Protein AF-A0AAW1CSX8-F1 (afdb_monomer)

Secondary structure (DSSP, 8-state):
--TT--HHHHHHHHHH-PPPPHHHHHHHHHHHHHHHHHHHHHHHHHHHHHHHTT---HHHHTT-S-HHHHHS-HHHHHHHHTT-SEEEEEEEETTEEEEEEEEE-------------

Nearest PDB structures (foldseek):
  6tmk-assembly1_e2  TM=2.824E-01  e=3.614E+00  Toxoplasma gondii GT1
  6r10-assembly1_G  TM=1.985E-01  e=7.002E+00  Thermus thermophilus HB8

Organism: NCBI:txid488301

Foldseek 3Di:
DDPDPPVVVVVVCVVPDDDDDPVVVVVVVVVVVVVVVVVVVVVVVVQVVCVVVVNVPVCVVVVVADPVRVPDDVVVNVCVVVVPQWDFDWDDDDHDTDDTDIDGDDDPPPPP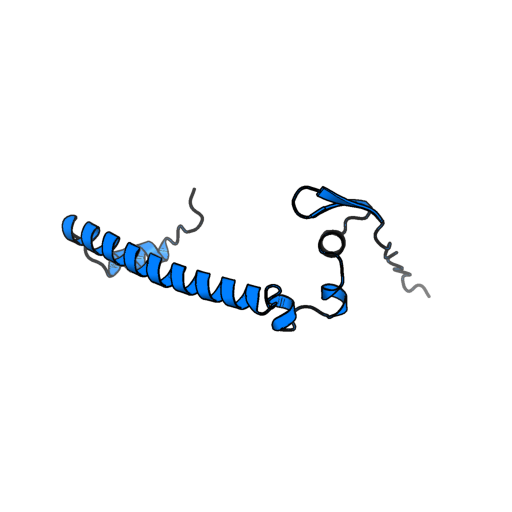PDDDD

Structure (mmCIF, N/CA/C/O backbone):
data_AF-A0AAW1CSX8-F1
#
_entry.id   AF-A0AAW1CSX8-F1
#
loop_
_atom_site.group_PDB
_atom_site.id
_atom_site.type_symbol
_atom_site.label_atom_id
_atom_site.label_alt_id
_atom_site.label_comp_id
_atom_site.label_asym_id
_atom_site.label_entity_id
_atom_site.label_seq_id
_atom_site.pdbx_PDB_ins_code
_atom_site.Cartn_x
_atom_site.Cartn_y
_atom_site.Cartn_z
_atom_site.occupancy
_atom_site.B_iso_or_equiv
_atom_site.auth_seq_id
_atom_site.auth_comp_id
_atom_site.auth_asym_id
_atom_site.auth_atom_id
_atom_site.pdbx_PDB_model_num
ATOM 1 N N . MET A 1 1 ? -17.189 10.243 -3.261 1.00 41.16 1 MET A N 1
ATOM 2 C CA . MET A 1 1 ? -18.073 9.292 -3.973 1.00 41.16 1 MET A CA 1
ATOM 3 C C . MET A 1 1 ? -17.384 7.931 -3.987 1.00 41.16 1 MET A C 1
ATOM 5 O O . MET A 1 1 ? -16.385 7.790 -4.671 1.00 41.16 1 MET A O 1
ATOM 9 N N . GLY A 1 2 ? -17.793 6.997 -3.120 1.00 55.59 2 GLY A N 1
ATOM 10 C CA . GLY A 1 2 ? -17.020 5.779 -2.823 1.00 55.59 2 GLY A CA 1
ATOM 11 C C . GLY A 1 2 ? -17.307 4.610 -3.771 1.00 55.59 2 GLY A C 1
ATOM 12 O O . GLY A 1 2 ? -18.467 4.256 -3.970 1.00 55.59 2 GLY A O 1
ATOM 13 N N . LEU A 1 3 ? -16.240 3.990 -4.283 1.00 59.97 3 LEU A N 1
ATOM 14 C CA . LEU A 1 3 ? -16.207 2.880 -5.253 1.00 59.97 3 LEU A CA 1
ATOM 15 C C . LEU A 1 3 ? -16.847 1.553 -4.777 1.00 59.97 3 LEU A C 1
ATOM 17 O O . LEU A 1 3 ? -16.962 0.622 -5.564 1.00 59.97 3 LEU A O 1
ATOM 21 N N . PHE A 1 4 ? -17.319 1.453 -3.528 1.00 60.47 4 PHE A N 1
ATOM 22 C CA . PHE A 1 4 ? -17.807 0.195 -2.937 1.00 60.47 4 PHE A CA 1
ATOM 23 C C . PHE A 1 4 ? -19.175 0.322 -2.251 1.00 60.47 4 PHE A C 1
ATOM 25 O O . PHE A 1 4 ? -19.379 -0.129 -1.125 1.00 60.47 4 PHE A O 1
ATOM 32 N N . ASN A 1 5 ? -20.157 0.932 -2.917 1.00 65.81 5 ASN A N 1
ATOM 33 C CA . ASN A 1 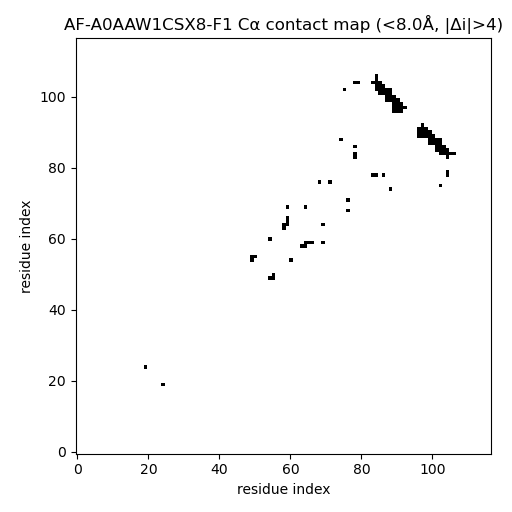5 ? -21.539 0.954 -2.424 1.00 65.81 5 ASN A CA 1
ATOM 34 C C . ASN A 1 5 ? -22.302 -0.328 -2.806 1.00 65.81 5 ASN A C 1
ATOM 36 O O . ASN A 1 5 ? -23.288 -0.303 -3.545 1.00 65.81 5 ASN A O 1
ATOM 40 N N . PHE A 1 6 ? -21.884 -1.472 -2.261 1.00 82.44 6 PHE A N 1
ATOM 41 C CA . PHE A 1 6 ? -22.628 -2.724 -2.404 1.00 82.44 6 PHE A CA 1
ATOM 42 C C . PHE A 1 6 ? -23.919 -2.675 -1.572 1.00 82.44 6 PHE A C 1
ATOM 44 O O . PHE A 1 6 ? -23.968 -3.065 -0.403 1.00 82.44 6 PHE A O 1
ATOM 51 N N . ARG A 1 7 ? -25.003 -2.174 -2.182 1.00 80.88 7 ARG A N 1
ATOM 52 C CA . ARG A 1 7 ? -26.323 -2.018 -1.533 1.00 80.88 7 ARG A CA 1
ATOM 53 C C . ARG A 1 7 ? -26.870 -3.343 -0.993 1.00 80.88 7 ARG A C 1
ATOM 55 O O . ARG A 1 7 ? -27.558 -3.342 0.028 1.00 80.88 7 ARG A O 1
ATOM 62 N N . TRP A 1 8 ? -26.557 -4.454 -1.661 1.00 87.56 8 TRP A N 1
ATOM 63 C CA . TRP A 1 8 ? -26.947 -5.800 -1.244 1.00 87.56 8 TRP A CA 1
ATOM 64 C C . TRP A 1 8 ? -26.191 -6.245 0.013 1.00 87.56 8 TRP A C 1
ATOM 66 O O . TRP A 1 8 ? -26.827 -6.676 0.968 1.00 87.56 8 TRP A O 1
ATOM 76 N N . PHE A 1 9 ? -24.876 -6.018 0.070 1.00 84.19 9 PHE A N 1
ATOM 77 C CA . PHE A 1 9 ? -24.043 -6.334 1.229 1.00 84.19 9 PHE A CA 1
ATOM 78 C C . PHE A 1 9 ? -24.469 -5.532 2.461 1.00 84.19 9 PHE A C 1
ATOM 80 O O . PHE A 1 9 ? -24.714 -6.097 3.521 1.00 84.19 9 PHE A O 1
ATOM 87 N N . ARG A 1 10 ? -24.694 -4.220 2.310 1.00 82.94 10 ARG A N 1
ATOM 88 C CA . ARG A 1 10 ? -25.202 -3.386 3.411 1.00 82.94 10 ARG A CA 1
ATOM 89 C C . ARG A 1 10 ? -26.568 -3.858 3.922 1.00 82.94 10 ARG A C 1
ATOM 91 O O . ARG A 1 10 ? -26.810 -3.815 5.126 1.00 82.94 10 ARG A O 1
ATOM 98 N N . ARG A 1 11 ? -27.465 -4.301 3.028 1.00 85.50 11 ARG A N 1
ATOM 99 C CA . ARG A 1 11 ? -28.758 -4.902 3.408 1.00 85.50 11 ARG A CA 1
ATOM 100 C C . ARG A 1 11 ? -28.579 -6.256 4.091 1.00 85.50 11 ARG A C 1
ATOM 102 O O . ARG A 1 11 ? -29.271 -6.508 5.067 1.00 85.50 11 ARG A O 1
ATOM 109 N N . PHE A 1 12 ? -27.671 -7.097 3.606 1.00 88.06 12 PHE A N 1
ATOM 110 C CA . PHE A 1 12 ? -27.379 -8.410 4.177 1.00 88.06 12 PHE A CA 1
ATOM 111 C C . PHE A 1 12 ? -26.819 -8.297 5.597 1.00 88.06 12 PHE A C 1
ATOM 113 O O . PHE A 1 12 ? -27.360 -8.918 6.510 1.00 88.06 12 PHE A O 1
ATOM 120 N N . VAL A 1 13 ? -25.820 -7.430 5.787 1.00 84.06 13 VAL A N 1
ATOM 121 C CA . VAL A 1 13 ? -25.230 -7.134 7.097 1.00 84.06 13 VAL A CA 1
ATOM 122 C C . VAL A 1 13 ? -26.310 -6.604 8.039 1.00 84.06 13 VAL A C 1
ATOM 124 O O . VAL A 1 13 ? -26.562 -7.218 9.065 1.00 84.06 13 VAL A O 1
ATOM 127 N N . ARG A 1 14 ? -27.073 -5.568 7.654 1.00 84.00 14 ARG A N 1
ATOM 128 C CA . ARG A 1 14 ? -28.151 -5.024 8.512 1.00 84.00 14 ARG A CA 1
ATOM 129 C C . ARG A 1 14 ? -29.275 -6.013 8.838 1.00 84.00 14 ARG A C 1
ATOM 131 O O . ARG A 1 14 ? -29.967 -5.791 9.822 1.00 84.00 14 ARG A O 1
ATOM 138 N N . ARG A 1 15 ? -29.493 -7.054 8.027 1.00 86.69 15 ARG A N 1
ATOM 139 C CA . ARG A 1 15 ? -30.469 -8.117 8.327 1.00 86.69 15 ARG A CA 1
ATOM 140 C C . ARG A 1 15 ? -29.958 -9.108 9.375 1.00 86.69 15 ARG A C 1
ATOM 142 O O . ARG A 1 15 ? -30.781 -9.678 10.075 1.00 86.69 15 ARG A O 1
ATOM 149 N N . HIS A 1 16 ? -28.643 -9.304 9.477 1.00 85.25 16 HIS A N 1
ATOM 150 C CA . HIS A 1 16 ? -28.032 -10.301 10.365 1.00 85.25 16 HIS A CA 1
ATOM 151 C C . HIS A 1 16 ? -27.321 -9.706 11.589 1.00 85.25 16 HIS A C 1
ATOM 153 O O . HIS A 1 16 ? -27.002 -10.447 12.512 1.00 85.25 16 HIS A O 1
ATOM 159 N N . THR A 1 17 ? -27.079 -8.392 11.637 1.00 82.06 17 THR A N 1
ATOM 160 C CA . THR A 1 17 ? -26.455 -7.723 12.793 1.00 82.06 17 THR A CA 1
ATOM 161 C C . THR A 1 17 ? -27.405 -6.744 13.470 1.00 82.06 17 THR A C 1
ATOM 163 O O . THR A 1 17 ? -27.966 -5.861 12.815 1.00 82.06 17 THR A O 1
ATOM 166 N N . THR A 1 18 ? -27.520 -6.855 14.792 1.00 80.81 18 THR A N 1
ATOM 167 C CA . THR A 1 18 ? -28.168 -5.870 15.664 1.00 80.81 18 THR A CA 1
ATOM 168 C C . THR A 1 18 ? -27.317 -4.596 15.782 1.00 80.81 18 THR A C 1
ATOM 170 O O . THR A 1 18 ? -26.104 -4.637 15.552 1.00 80.81 18 THR A O 1
ATOM 173 N N . PRO A 1 19 ? -27.922 -3.433 16.094 1.00 82.25 19 PRO A N 1
ATOM 174 C CA . PRO A 1 19 ? -27.165 -2.209 16.338 1.00 82.25 19 PRO A CA 1
ATOM 175 C C . PRO A 1 19 ? -26.189 -2.415 17.503 1.00 82.25 19 PRO A C 1
ATOM 177 O O . PRO A 1 19 ? -26.583 -2.821 18.594 1.00 82.25 19 PRO A O 1
ATOM 180 N N . ILE A 1 20 ? -24.908 -2.148 17.248 1.00 81.31 20 ILE A N 1
ATOM 181 C CA . ILE A 1 20 ? -23.836 -2.332 18.228 1.00 81.31 20 ILE A CA 1
ATOM 182 C C . ILE A 1 20 ? -23.815 -1.106 19.156 1.00 81.31 20 ILE A C 1
ATOM 184 O O . ILE A 1 20 ? -23.788 0.019 18.649 1.00 81.31 20 ILE A O 1
ATOM 188 N N . PRO A 1 21 ? -23.817 -1.285 20.487 1.00 89.44 21 PRO A N 1
ATOM 189 C CA . PRO A 1 21 ? -23.669 -0.179 21.427 1.00 89.44 21 PRO A CA 1
ATOM 190 C C . PRO A 1 21 ? -22.291 0.486 21.288 1.00 89.44 21 PRO A C 1
ATOM 192 O O . PRO A 1 21 ? -21.294 -0.175 20.995 1.00 89.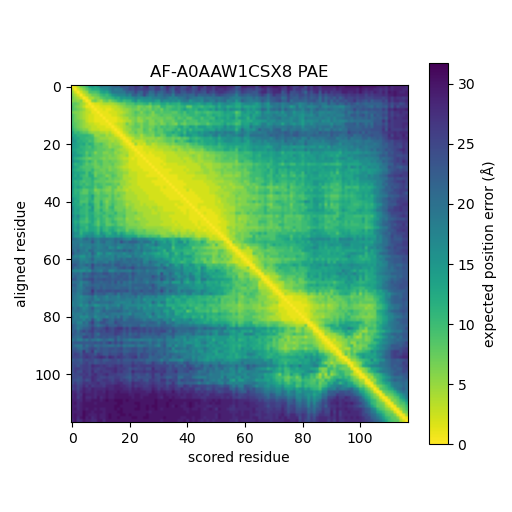44 21 PRO A O 1
ATOM 195 N N . GLU A 1 22 ? -22.230 1.800 21.510 1.00 89.75 22 GLU A N 1
ATOM 196 C CA . GLU A 1 22 ? -21.066 2.638 21.177 1.00 89.75 22 GLU A CA 1
ATOM 197 C C . GLU A 1 22 ? -19.752 2.142 21.796 1.00 89.75 22 GLU A C 1
ATOM 199 O O . GLU A 1 22 ? -18.746 2.022 21.097 1.00 89.75 22 GLU A O 1
ATOM 204 N N . GLN A 1 23 ? -19.768 1.776 23.080 1.00 90.06 23 GLN A N 1
ATOM 205 C CA . GLN A 1 23 ? -18.568 1.301 23.779 1.00 90.06 23 GLN A CA 1
ATOM 206 C C . GLN A 1 23 ? -17.999 0.026 23.141 1.00 90.06 23 GLN A C 1
ATOM 208 O O . GLN A 1 23 ? -16.804 -0.066 22.870 1.00 90.06 23 GLN A O 1
ATOM 213 N N . VAL A 1 24 ? -18.874 -0.919 22.787 1.00 89.06 24 VAL A N 1
ATOM 214 C CA . VAL A 1 24 ? -18.477 -2.169 22.126 1.00 89.06 24 VAL A CA 1
ATOM 215 C C . VAL A 1 24 ? -17.919 -1.887 20.729 1.00 89.06 24 VAL A C 1
ATOM 217 O O . VAL A 1 24 ? -16.963 -2.533 20.301 1.00 89.06 24 VAL A O 1
ATOM 220 N N . ALA A 1 25 ? -18.465 -0.902 20.013 1.00 89.31 25 ALA A N 1
ATOM 221 C CA . ALA A 1 25 ? -17.956 -0.519 18.699 1.00 89.31 25 ALA A CA 1
ATOM 222 C C . ALA A 1 25 ? -16.522 0.038 18.767 1.00 89.31 25 ALA A C 1
ATOM 224 O O . ALA A 1 25 ? -15.702 -0.280 17.901 1.00 89.31 25 ALA A O 1
ATOM 225 N N . LEU A 1 26 ? -16.203 0.829 19.798 1.00 91.94 26 LEU A N 1
ATOM 226 C CA . LEU A 1 26 ? -14.852 1.354 20.016 1.00 91.94 26 LEU A CA 1
ATOM 227 C C . LEU A 1 26 ? -13.848 0.229 20.302 1.00 91.94 26 LEU A C 1
ATOM 229 O O . LEU A 1 26 ? -12.787 0.189 19.672 1.00 91.94 26 LEU A O 1
ATOM 233 N N . ASP A 1 27 ? -14.215 -0.735 21.148 1.00 93.88 27 ASP A N 1
ATOM 234 C CA . ASP A 1 27 ? -13.370 -1.895 21.452 1.00 93.88 27 ASP A CA 1
ATOM 235 C C . ASP A 1 27 ? -13.089 -2.743 20.209 1.00 93.88 27 ASP A C 1
ATOM 237 O O . ASP A 1 27 ? -11.953 -3.147 19.945 1.00 93.88 27 ASP A O 1
ATOM 241 N N . TRP A 1 28 ? -14.123 -3.012 19.409 1.00 91.19 28 TRP A N 1
ATOM 242 C CA . TRP A 1 28 ? -13.979 -3.769 18.166 1.00 91.19 28 TRP A CA 1
ATOM 243 C C . TRP A 1 28 ? -13.137 -3.029 17.132 1.00 91.19 28 TRP A C 1
ATOM 245 O O . TRP A 1 28 ? -12.320 -3.656 16.456 1.00 91.19 28 TRP A O 1
ATOM 255 N N . LYS A 1 29 ? -13.269 -1.703 17.034 1.00 91.75 29 LYS A N 1
ATOM 256 C CA . LYS A 1 29 ? -12.422 -0.883 16.162 1.00 91.75 29 LYS A CA 1
ATOM 257 C C . LYS A 1 29 ? -10.948 -0.994 16.558 1.00 91.75 29 LYS A C 1
ATOM 259 O O . LYS A 1 29 ? -10.105 -1.178 15.681 1.00 91.75 29 LYS A O 1
ATOM 264 N N . ALA A 1 30 ? -10.635 -0.929 17.853 1.00 93.31 30 ALA A N 1
ATOM 265 C CA . ALA A 1 30 ? -9.265 -1.069 18.347 1.00 93.31 30 ALA A CA 1
ATOM 266 C C . ALA A 1 30 ? -8.686 -2.463 18.041 1.00 93.31 30 ALA A C 1
ATOM 268 O O . ALA A 1 30 ? -7.576 -2.579 17.517 1.00 93.31 30 ALA A O 1
ATOM 269 N N . LYS A 1 31 ? -9.468 -3.523 18.279 1.00 95.00 31 LYS A N 1
ATOM 270 C CA . LYS A 1 31 ? -9.073 -4.910 17.979 1.00 95.00 31 LYS A CA 1
ATOM 271 C C . LYS A 1 31 ? -8.831 -5.134 16.486 1.00 95.00 31 LYS A C 1
ATOM 273 O O . LYS A 1 31 ? -7.815 -5.715 16.112 1.00 95.00 31 LYS A O 1
ATOM 278 N N . LEU A 1 32 ? -9.725 -4.638 15.629 1.00 95.06 32 LEU A N 1
ATOM 279 C CA . LEU A 1 32 ? -9.574 -4.728 14.175 1.00 95.06 32 LEU A CA 1
ATOM 280 C C . LEU A 1 32 ? -8.368 -3.931 13.674 1.00 95.06 32 LEU A C 1
ATOM 282 O O . LEU A 1 32 ? -7.673 -4.396 12.777 1.00 95.06 32 LEU A O 1
ATOM 286 N N . SER A 1 33 ? -8.080 -2.774 14.273 1.00 94.62 33 SER A N 1
ATOM 287 C CA . SER A 1 33 ? -6.884 -1.992 13.950 1.00 94.62 33 SER A CA 1
ATOM 288 C C . SER A 1 33 ? -5.597 -2.755 14.275 1.00 94.62 33 SER A C 1
ATOM 290 O O . SER A 1 33 ? -4.671 -2.761 13.467 1.00 94.62 33 SER A O 1
ATOM 292 N N . LEU A 1 34 ? -5.534 -3.419 15.433 1.00 96.19 34 LEU A N 1
ATOM 293 C CA . LEU A 1 34 ? -4.388 -4.253 15.807 1.00 96.19 34 LEU A CA 1
ATOM 294 C C . LEU A 1 34 ? -4.240 -5.453 14.869 1.00 96.19 34 LEU A C 1
ATOM 296 O O . LEU A 1 34 ? -3.149 -5.704 14.364 1.00 96.19 34 LEU A O 1
ATOM 300 N N . ALA A 1 35 ? -5.334 -6.161 14.582 1.00 96.06 35 ALA A N 1
ATOM 301 C CA . ALA A 1 35 ? -5.319 -7.277 13.640 1.00 96.06 35 ALA A CA 1
ATOM 302 C C . ALA A 1 35 ? -4.838 -6.832 12.249 1.00 96.06 35 ALA A C 1
ATOM 304 O O . ALA A 1 35 ? -3.973 -7.476 11.655 1.00 96.06 35 ALA A O 1
ATOM 305 N N . TYR A 1 36 ? -5.343 -5.695 11.763 1.00 94.69 36 TYR A N 1
ATOM 306 C CA . TYR A 1 36 ? -4.913 -5.096 10.505 1.00 94.69 36 TYR A CA 1
ATOM 307 C C . TYR A 1 36 ? -3.413 -4.784 10.507 1.00 94.69 36 TYR A C 1
ATOM 309 O O . TYR A 1 36 ? -2.722 -5.143 9.559 1.00 94.69 36 TYR A O 1
ATOM 317 N N . MET A 1 37 ? -2.894 -4.189 11.585 1.00 96.12 37 MET A N 1
ATOM 318 C CA . MET A 1 37 ? -1.465 -3.909 11.737 1.00 96.12 37 MET A CA 1
ATOM 319 C C . MET A 1 37 ? -0.623 -5.187 11.649 1.00 96.12 37 MET A C 1
ATOM 321 O O . MET A 1 37 ? 0.350 -5.214 10.902 1.00 96.12 37 MET A O 1
ATOM 325 N N . PHE A 1 38 ? -0.997 -6.258 12.357 1.00 97.06 38 PHE A N 1
ATOM 326 C CA . PHE A 1 38 ? -0.251 -7.519 12.312 1.00 97.06 38 PHE A CA 1
ATOM 327 C C . PHE A 1 38 ? -0.268 -8.156 10.923 1.00 97.06 38 PHE A C 1
ATOM 329 O O . PHE A 1 38 ? 0.774 -8.598 10.438 1.00 97.06 38 PHE A O 1
ATOM 336 N N . ILE A 1 39 ? -1.426 -8.191 10.263 1.00 96.25 39 ILE A N 1
ATOM 337 C CA . ILE A 1 39 ? -1.546 -8.757 8.914 1.00 96.25 39 ILE A CA 1
ATOM 338 C C . ILE A 1 39 ? -0.725 -7.930 7.921 1.00 96.25 39 ILE A C 1
ATOM 340 O O . ILE A 1 39 ? 0.047 -8.493 7.147 1.00 96.25 39 ILE A O 1
ATOM 344 N N . ALA A 1 40 ? -0.839 -6.602 7.976 1.00 95.94 40 ALA A N 1
ATOM 345 C CA . ALA A 1 40 ? -0.085 -5.699 7.114 1.00 95.94 40 ALA A CA 1
ATOM 346 C C . ALA A 1 40 ? 1.426 -5.814 7.349 1.00 95.94 40 ALA A C 1
ATOM 348 O O . ALA A 1 40 ? 2.190 -5.833 6.389 1.00 95.94 40 ALA A O 1
ATOM 349 N N . TRP A 1 41 ? 1.860 -5.953 8.604 1.00 95.69 41 TRP A N 1
ATOM 350 C CA . TRP A 1 41 ? 3.268 -6.142 8.947 1.00 95.69 41 TRP A CA 1
ATOM 351 C C . TRP A 1 41 ? 3.831 -7.446 8.373 1.00 95.69 41 TRP A C 1
ATOM 353 O O . TRP A 1 41 ? 4.909 -7.456 7.782 1.00 95.69 41 TRP A O 1
ATOM 363 N N . ASN A 1 42 ? 3.075 -8.541 8.477 1.00 95.38 42 ASN A N 1
ATOM 364 C CA . ASN A 1 42 ? 3.468 -9.816 7.880 1.00 95.38 42 ASN A CA 1
ATOM 365 C C . ASN A 1 42 ? 3.501 -9.734 6.349 1.00 95.38 42 ASN A C 1
ATOM 367 O O . ASN A 1 42 ? 4.467 -10.179 5.735 1.00 95.38 42 ASN A O 1
ATOM 371 N N . ALA A 1 43 ? 2.490 -9.119 5.730 1.00 93.50 43 ALA A N 1
ATOM 372 C CA . ALA A 1 43 ? 2.458 -8.914 4.285 1.00 93.50 43 ALA A CA 1
ATOM 373 C C . ALA A 1 43 ? 3.647 -8.063 3.806 1.00 93.50 43 ALA A C 1
ATOM 375 O O . ALA A 1 43 ? 4.304 -8.425 2.832 1.00 93.50 43 ALA A O 1
ATOM 376 N N . ALA A 1 44 ? 3.983 -6.989 4.524 1.00 94.31 44 ALA A N 1
ATOM 377 C CA . ALA A 1 44 ? 5.156 -6.169 4.238 1.00 94.31 44 ALA A CA 1
ATOM 378 C C . ALA A 1 44 ? 6.457 -6.982 4.340 1.00 94.31 44 ALA A C 1
ATOM 380 O O . ALA A 1 44 ? 7.304 -6.897 3.453 1.00 94.31 44 ALA A O 1
ATOM 381 N N . GLY A 1 45 ? 6.594 -7.825 5.368 1.00 93.12 45 GLY A N 1
ATOM 382 C CA . GLY A 1 45 ? 7.733 -8.734 5.513 1.00 93.12 45 GLY A CA 1
ATOM 383 C C . GLY A 1 45 ? 7.862 -9.721 4.349 1.00 93.12 45 GLY A C 1
ATOM 384 O O . GLY A 1 45 ? 8.959 -9.912 3.826 1.00 93.12 45 GLY A O 1
ATOM 385 N N . VAL A 1 46 ? 6.748 -10.301 3.891 1.00 89.81 46 VAL A N 1
ATOM 386 C CA . VAL A 1 46 ? 6.724 -11.195 2.721 1.00 89.81 46 VAL A CA 1
ATOM 387 C C . VAL A 1 46 ? 7.171 -10.461 1.458 1.00 89.81 46 VAL A C 1
ATOM 389 O O . VAL A 1 46 ? 8.005 -10.980 0.717 1.00 89.81 46 VAL A O 1
ATOM 392 N N . VAL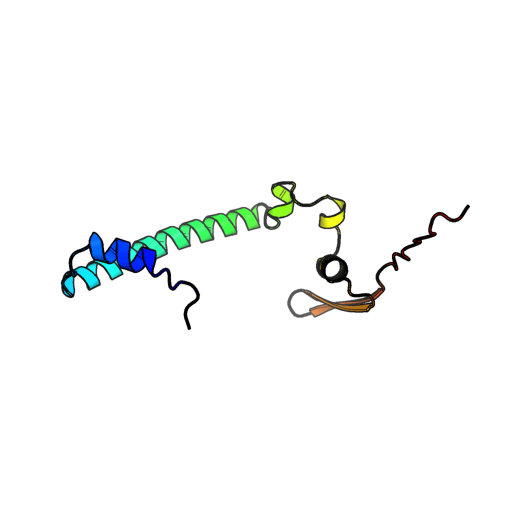 A 1 47 ? 6.671 -9.245 1.231 1.00 88.19 47 VAL A N 1
ATOM 393 C CA . VAL A 1 47 ? 7.065 -8.423 0.078 1.00 88.19 47 VAL A CA 1
ATOM 394 C C . VAL A 1 47 ? 8.560 -8.107 0.125 1.00 88.19 47 VAL A C 1
ATOM 396 O O . VAL A 1 47 ? 9.260 -8.331 -0.860 1.00 88.19 47 VAL A O 1
ATOM 399 N N . LEU A 1 48 ? 9.081 -7.672 1.277 1.00 89.31 48 LEU A N 1
ATOM 400 C CA . LEU A 1 48 ? 10.512 -7.409 1.452 1.00 89.31 48 LEU A CA 1
ATOM 401 C C . LEU A 1 48 ? 11.350 -8.663 1.190 1.00 89.31 48 LEU A C 1
ATOM 403 O O . LEU A 1 48 ? 12.337 -8.603 0.462 1.00 89.31 48 LEU A O 1
ATOM 407 N N . TYR A 1 49 ? 10.938 -9.810 1.725 1.00 88.88 49 TYR A N 1
ATOM 408 C CA . TYR A 1 49 ? 11.614 -11.083 1.499 1.00 88.88 49 TYR A CA 1
ATOM 409 C C . TYR A 1 49 ? 11.665 -11.470 0.016 1.00 88.88 49 TYR A C 1
ATOM 411 O O . TYR A 1 49 ? 12.699 -11.927 -0.476 1.00 88.88 49 TYR A O 1
ATOM 419 N N . MET A 1 50 ? 10.568 -11.270 -0.715 1.00 83.81 50 MET A N 1
ATOM 420 C CA . MET A 1 50 ? 10.518 -11.524 -2.154 1.00 83.81 50 MET A CA 1
ATOM 421 C C . MET A 1 50 ? 11.424 -10.568 -2.935 1.00 83.81 50 MET A C 1
ATOM 423 O O . MET A 1 50 ? 12.144 -11.025 -3.826 1.00 83.81 50 MET A O 1
ATOM 427 N N . CYS A 1 51 ? 11.465 -9.287 -2.556 1.00 83.69 51 CYS A N 1
ATOM 428 C CA . CYS A 1 51 ? 12.406 -8.318 -3.117 1.00 83.69 51 CYS A CA 1
ATOM 429 C C . CYS A 1 51 ? 13.864 -8.741 -2.881 1.00 83.69 51 CYS A C 1
ATOM 431 O O . CYS A 1 51 ? 14.643 -8.780 -3.831 1.00 83.69 51 CYS A O 1
ATOM 433 N N . PHE A 1 52 ? 14.227 -9.142 -1.655 1.00 82.69 52 PHE A N 1
ATOM 434 C CA . PHE A 1 52 ? 15.581 -9.616 -1.332 1.00 82.69 52 PHE A CA 1
ATOM 435 C C . PHE A 1 52 ? 15.978 -10.875 -2.107 1.00 82.69 52 PHE A C 1
ATOM 437 O O . PHE A 1 52 ? 17.135 -11.027 -2.486 1.00 82.69 52 PHE A O 1
ATOM 444 N N . LYS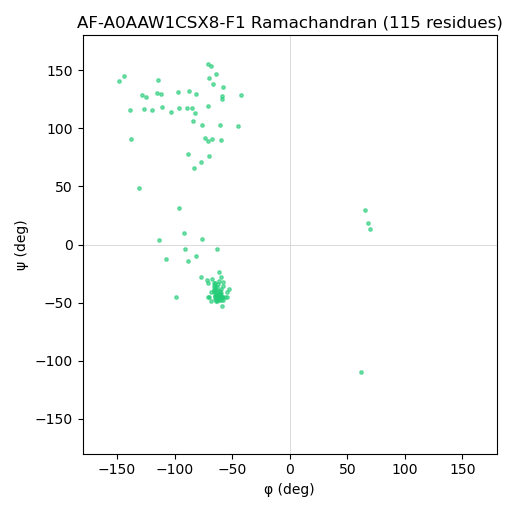 A 1 53 ? 15.028 -11.772 -2.385 1.00 80.06 53 LYS A N 1
ATOM 445 C CA . LYS A 1 53 ? 15.263 -12.968 -3.207 1.00 80.06 53 LYS A CA 1
ATOM 446 C C . LYS A 1 53 ? 15.350 -12.690 -4.711 1.00 80.06 53 LYS A C 1
ATOM 448 O O . LYS A 1 53 ? 15.418 -13.643 -5.485 1.00 80.06 53 LYS A O 1
ATOM 453 N N . GLY A 1 54 ? 15.303 -11.427 -5.137 1.00 70.56 54 GLY A N 1
ATOM 454 C CA . GLY A 1 54 ? 15.316 -11.053 -6.552 1.00 70.56 54 GLY A CA 1
ATOM 455 C C . GLY A 1 54 ? 14.031 -11.430 -7.294 1.00 70.56 54 GLY A C 1
ATOM 456 O O . GLY A 1 54 ? 13.995 -11.388 -8.518 1.00 70.56 54 GLY A O 1
ATOM 457 N N . LYS A 1 55 ? 12.959 -11.780 -6.569 1.00 68.00 55 LYS A N 1
ATOM 458 C CA . LYS A 1 55 ? 11.632 -12.099 -7.120 1.00 68.00 55 LYS A CA 1
ATOM 459 C C . LYS A 1 55 ? 10.699 -10.888 -7.079 1.00 68.00 55 LYS A C 1
ATOM 461 O O . LYS A 1 55 ? 9.496 -11.041 -6.894 1.00 68.00 55 LYS A O 1
ATOM 466 N N . ALA A 1 56 ? 11.255 -9.684 -7.214 1.00 65.88 56 ALA A N 1
ATOM 467 C CA . ALA A 1 56 ? 10.457 -8.464 -7.314 1.00 65.88 56 ALA A CA 1
ATOM 468 C C . ALA A 1 56 ? 9.550 -8.495 -8.560 1.00 65.88 56 ALA A C 1
ATOM 470 O O . ALA A 1 56 ? 8.434 -7.984 -8.524 1.00 65.88 56 ALA A O 1
ATOM 471 N N . ASP A 1 57 ? 9.997 -9.163 -9.630 1.00 66.31 57 ASP A N 1
ATOM 472 C CA . 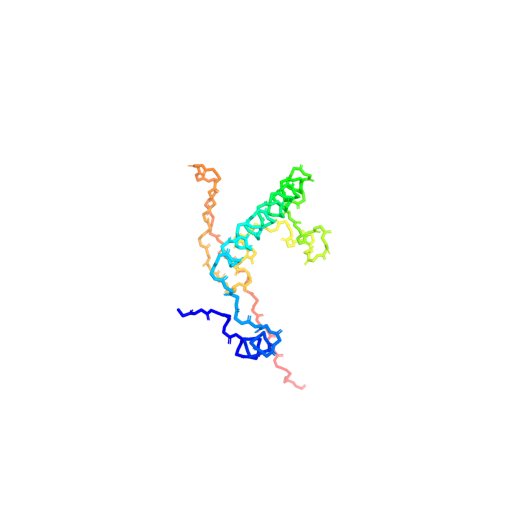ASP A 1 57 ? 9.224 -9.349 -10.857 1.00 66.31 57 ASP A CA 1
ATOM 473 C C . ASP A 1 57 ? 8.359 -10.624 -10.772 1.00 66.31 57 ASP A C 1
ATOM 475 O O . ASP A 1 57 ? 8.687 -11.699 -11.284 1.00 66.31 57 ASP A O 1
ATOM 479 N N . TRP A 1 58 ? 7.243 -10.506 -10.048 1.00 66.56 58 TRP A N 1
ATOM 480 C CA . TRP A 1 58 ? 6.252 -11.572 -9.852 1.00 66.56 58 TRP A CA 1
ATOM 481 C C . TRP A 1 58 ? 5.718 -12.163 -11.176 1.00 66.56 58 TRP A C 1
ATOM 483 O O . TRP A 1 58 ? 5.613 -13.388 -11.264 1.00 66.56 58 TRP A O 1
ATOM 493 N N . PRO A 1 59 ? 5.432 -11.370 -12.233 1.00 68.94 59 PRO A N 1
ATOM 494 C CA . PRO A 1 59 ? 4.952 -11.904 -13.511 1.00 68.94 59 PRO A CA 1
ATOM 495 C C . PRO A 1 59 ? 5.941 -12.871 -14.170 1.00 68.94 59 PRO A C 1
ATOM 497 O O . PRO A 1 59 ? 5.533 -13.920 -14.666 1.00 68.94 59 PRO A O 1
ATOM 500 N N . LYS A 1 60 ? 7.245 -12.568 -14.106 1.00 64.62 60 LYS A N 1
ATOM 501 C CA . LYS A 1 60 ? 8.299 -13.445 -14.632 1.00 64.62 60 LYS A CA 1
ATOM 502 C C . LYS A 1 60 ? 8.377 -14.755 -13.848 1.00 64.62 60 LYS A C 1
ATOM 504 O O . LYS A 1 60 ? 8.502 -15.824 -14.434 1.00 64.62 60 LYS A O 1
ATOM 509 N N . TYR A 1 61 ? 8.255 -14.690 -12.521 1.00 60.78 61 TYR A N 1
ATOM 510 C CA . TYR A 1 61 ? 8.341 -15.876 -11.664 1.00 60.78 61 TYR A CA 1
ATOM 511 C C . TYR A 1 61 ? 7.190 -16.873 -11.873 1.00 60.78 61 TYR A C 1
ATOM 513 O O . TYR A 1 61 ? 7.400 -18.078 -11.762 1.00 60.78 61 TYR A O 1
ATOM 521 N N . TYR A 1 62 ? 5.987 -16.389 -12.187 1.00 71.69 62 TYR A N 1
ATOM 522 C CA . TYR A 1 62 ? 4.819 -17.237 -12.455 1.00 71.69 62 TYR A CA 1
ATOM 523 C C . TYR A 1 62 ? 4.655 -17.596 -13.942 1.00 71.69 62 TYR A C 1
ATOM 525 O O . TYR A 1 62 ? 3.626 -18.152 -14.315 1.00 71.69 62 TYR A O 1
ATOM 533 N N . GLY A 1 63 ? 5.649 -17.291 -14.788 1.00 68.38 63 GLY A N 1
ATOM 534 C CA . GLY A 1 63 ? 5.627 -17.628 -16.216 1.00 68.38 63 GLY A CA 1
ATOM 535 C C . GLY A 1 63 ? 4.577 -16.864 -17.028 1.00 68.38 63 GLY A C 1
ATOM 536 O O . GLY A 1 63 ? 4.216 -17.293 -18.116 1.00 68.38 63 GLY A O 1
ATOM 537 N N . LEU A 1 64 ? 4.071 -15.744 -16.502 1.00 66.56 64 LEU A N 1
ATOM 538 C CA . LEU A 1 64 ? 3.090 -14.883 -17.175 1.00 66.56 64 LEU A CA 1
ATOM 539 C C . LEU A 1 64 ? 3.743 -13.936 -18.191 1.00 66.56 64 LEU A C 1
ATOM 541 O O . LEU A 1 64 ? 3.034 -13.252 -18.919 1.00 66.56 64 LEU A O 1
ATOM 545 N N . LYS A 1 65 ? 5.077 -13.866 -18.199 1.00 67.19 65 LYS A N 1
ATOM 546 C CA . LYS A 1 65 ? 5.878 -12.989 -19.050 1.00 67.19 65 LYS A CA 1
ATOM 547 C C . LYS A 1 65 ? 6.878 -13.843 -19.821 1.00 67.19 65 LYS A C 1
ATOM 549 O O . LYS A 1 65 ? 7.596 -14.628 -19.199 1.00 67.19 65 LYS A O 1
ATOM 554 N N . THR A 1 66 ? 6.916 -13.707 -21.143 1.00 71.62 66 THR A N 1
ATOM 555 C CA . THR A 1 66 ? 7.918 -14.391 -21.975 1.00 71.62 66 THR A CA 1
ATOM 556 C C . THR A 1 66 ? 9.308 -13.800 -21.710 1.00 71.62 66 THR A C 1
ATOM 558 O O . THR A 1 66 ? 9.438 -12.646 -21.290 1.00 71.62 66 THR A O 1
ATOM 561 N N . ASP A 1 67 ? 10.376 -14.576 -21.924 1.00 67.38 67 ASP A N 1
ATOM 562 C CA . ASP A 1 67 ? 11.750 -14.096 -21.696 1.00 67.38 67 ASP A CA 1
ATOM 563 C C . ASP A 1 67 ? 12.095 -12.877 -22.571 1.00 67.38 67 ASP A C 1
ATOM 565 O O . ASP A 1 67 ? 12.878 -12.015 -22.167 1.00 67.38 67 ASP A O 1
ATOM 569 N N . GLU A 1 68 ? 11.457 -12.758 -23.735 1.00 62.91 68 GLU A N 1
ATOM 570 C CA . GLU A 1 68 ? 11.582 -11.614 -24.638 1.00 62.91 68 GLU A CA 1
ATOM 571 C C . GLU A 1 68 ? 10.960 -10.348 -24.032 1.00 62.91 68 GLU A C 1
ATOM 573 O O . GLU A 1 68 ? 11.625 -9.317 -23.939 1.00 62.91 68 GLU A O 1
ATOM 578 N N . GLU A 1 69 ? 9.733 -10.424 -23.509 1.00 60.50 69 GL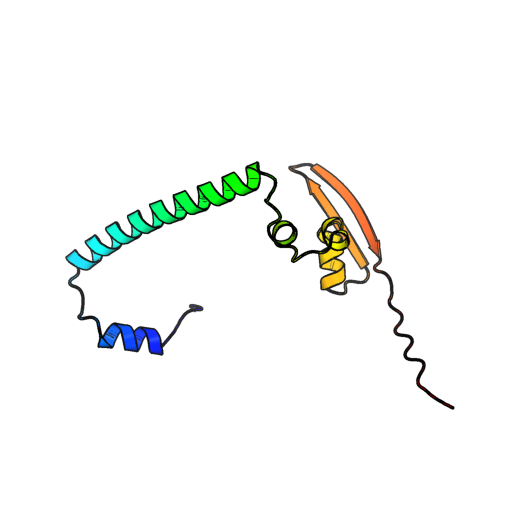U A N 1
ATOM 579 C CA . GLU A 1 69 ? 9.073 -9.308 -22.818 1.00 60.50 69 GLU A CA 1
ATOM 580 C C . GLU A 1 69 ? 9.788 -8.919 -21.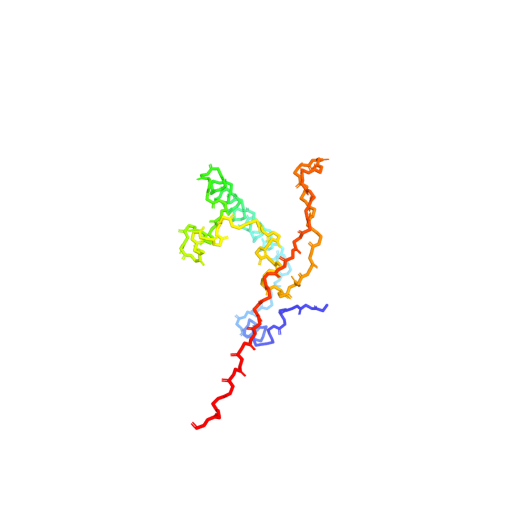519 1.00 60.50 69 GLU A C 1
ATOM 582 O O . GLU A 1 69 ? 9.778 -7.754 -21.107 1.00 60.50 69 GLU A O 1
ATOM 587 N N . ALA A 1 70 ? 10.385 -9.893 -20.827 1.00 63.09 70 ALA A N 1
ATOM 588 C CA . ALA A 1 70 ? 11.114 -9.666 -19.585 1.00 63.09 70 ALA A CA 1
ATOM 589 C C . ALA A 1 70 ? 12.404 -8.859 -19.792 1.00 63.09 70 ALA A C 1
ATOM 591 O O . ALA A 1 70 ? 12.804 -8.129 -18.887 1.00 63.09 70 ALA A O 1
ATOM 592 N N . ASN A 1 71 ? 13.030 -8.974 -20.967 1.00 70.12 71 ASN A N 1
ATOM 593 C CA . ASN A 1 71 ? 14.253 -8.251 -21.315 1.00 70.12 71 ASN A CA 1
ATOM 594 C C . ASN A 1 71 ? 13.990 -6.871 -21.946 1.00 70.12 71 ASN A C 1
ATOM 596 O O . ASN A 1 71 ? 14.907 -6.049 -22.012 1.00 70.12 71 ASN A O 1
ATOM 600 N N . LYS A 1 72 ? 12.756 -6.575 -22.379 1.00 71.81 72 LYS A N 1
ATOM 601 C CA . LYS A 1 72 ? 12.399 -5.239 -22.881 1.00 71.81 72 LYS A CA 1
ATOM 602 C C . LYS A 1 72 ? 12.452 -4.205 -21.755 1.00 71.81 72 LYS A C 1
ATOM 604 O O . LYS A 1 72 ? 11.967 -4.430 -20.643 1.00 71.81 72 LYS A O 1
ATOM 609 N N . LYS A 1 73 ? 12.991 -3.017 -22.060 1.00 73.88 73 LYS A N 1
ATOM 610 C CA . LYS A 1 73 ? 12.922 -1.866 -21.147 1.00 73.88 73 LYS A CA 1
ATOM 611 C C . LYS A 1 73 ? 11.441 -1.562 -20.858 1.00 73.88 73 LYS A C 1
ATOM 613 O O . LYS A 1 73 ? 10.661 -1.508 -21.809 1.00 73.88 73 LYS A O 1
ATOM 618 N N . PRO A 1 74 ? 11.034 -1.298 -19.599 1.00 76.12 74 PRO A N 1
ATOM 619 C CA . PRO A 1 74 ? 9.627 -1.064 -19.258 1.00 76.12 74 PRO A CA 1
ATOM 620 C C . PRO A 1 74 ? 8.964 0.018 -20.116 1.00 76.12 74 PRO A C 1
ATOM 622 O O . PRO A 1 74 ? 7.827 -0.138 -20.540 1.00 76.12 74 PRO A O 1
ATOM 625 N N . ALA A 1 75 ? 9.697 1.091 -20.430 1.00 73.06 75 ALA A N 1
ATOM 626 C CA . ALA A 1 75 ? 9.208 2.172 -21.281 1.00 73.06 75 ALA A CA 1
ATOM 627 C C . ALA A 1 75 ? 8.891 1.722 -22.719 1.00 73.06 75 ALA A C 1
ATOM 629 O O . ALA A 1 75 ? 7.903 2.178 -23.284 1.00 73.06 75 ALA A O 1
ATOM 630 N N . VAL A 1 76 ? 9.686 0.806 -23.281 1.00 74.75 76 VAL A N 1
ATOM 631 C CA . VAL A 1 76 ? 9.440 0.214 -24.606 1.00 74.75 76 VAL A CA 1
ATOM 632 C C . VAL A 1 76 ? 8.234 -0.717 -24.548 1.00 74.75 76 VAL A C 1
ATOM 634 O O . VAL A 1 76 ? 7.334 -0.595 -25.367 1.00 74.75 76 VAL A O 1
ATOM 637 N N . TYR A 1 77 ? 8.157 -1.566 -23.519 1.00 76.25 77 TYR A N 1
ATOM 638 C CA . TYR A 1 77 ? 7.014 -2.457 -23.303 1.00 76.25 77 TYR A CA 1
ATOM 639 C C . TYR A 1 77 ? 5.686 -1.686 -23.207 1.00 76.25 77 TYR A C 1
ATOM 641 O O . TYR A 1 77 ? 4.700 -2.049 -23.842 1.00 76.25 77 TYR A O 1
ATOM 649 N N . PHE A 1 78 ? 5.652 -0.584 -22.450 1.00 76.44 78 PHE A N 1
ATOM 650 C CA . PHE A 1 78 ? 4.451 0.246 -22.357 1.00 76.44 78 PHE A CA 1
ATOM 651 C C . PHE A 1 78 ? 4.167 1.035 -23.640 1.00 76.44 78 PHE A C 1
ATOM 653 O O . PHE A 1 78 ? 2.998 1.242 -23.956 1.00 76.44 78 PHE A O 1
ATOM 660 N N . ALA A 1 79 ? 5.192 1.462 -24.385 1.00 78.69 79 ALA A N 1
ATOM 661 C CA . ALA A 1 79 ? 5.001 2.118 -25.677 1.00 78.69 79 ALA A CA 1
ATOM 662 C C . ALA A 1 79 ? 4.366 1.170 -26.710 1.00 78.69 79 ALA A C 1
ATOM 664 O O . ALA A 1 79 ? 3.434 1.581 -27.399 1.00 78.69 79 ALA A O 1
ATOM 665 N N . GLU A 1 80 ? 4.803 -0.093 -26.753 1.00 78.12 80 GLU A N 1
ATOM 666 C CA . GLU A 1 80 ? 4.204 -1.152 -27.579 1.00 78.12 80 GLU A CA 1
ATOM 667 C C . GLU A 1 80 ? 2.759 -1.448 -27.151 1.00 78.12 80 GLU A C 1
ATOM 669 O O . GLU A 1 80 ? 1.854 -1.414 -27.983 1.00 78.12 80 GLU A O 1
ATOM 674 N N . LEU A 1 81 ? 2.511 -1.640 -25.847 1.00 76.75 81 LEU A N 1
ATOM 675 C CA . LEU A 1 81 ? 1.170 -1.911 -25.304 1.00 76.75 81 LEU A CA 1
ATOM 676 C C . LEU A 1 81 ? 0.158 -0.802 -25.641 1.00 76.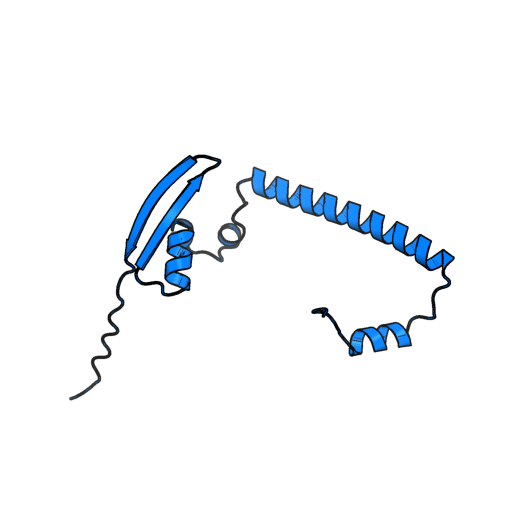75 81 LEU A C 1
ATOM 678 O O . LEU A 1 81 ? -1.024 -1.067 -25.846 1.00 76.75 81 LEU A O 1
ATOM 682 N N . LEU A 1 82 ? 0.620 0.449 -25.660 1.00 78.94 82 LEU A N 1
ATOM 683 C CA . LEU A 1 82 ? -0.199 1.630 -25.930 1.00 78.94 82 LEU A CA 1
ATOM 684 C C . LEU A 1 82 ? -0.233 2.016 -27.421 1.00 78.94 82 LEU A C 1
ATOM 686 O O . LEU A 1 82 ? -0.934 2.965 -27.774 1.00 78.94 82 LEU A O 1
ATOM 690 N N . GLY A 1 83 ? 0.510 1.321 -28.291 1.00 74.88 83 GLY A N 1
ATOM 691 C CA . GLY A 1 83 ? 0.585 1.609 -29.728 1.00 74.88 83 GLY A CA 1
ATOM 692 C C . GLY A 1 83 ? 1.224 2.964 -30.069 1.00 74.88 83 GLY A C 1
ATOM 693 O O . GLY A 1 83 ? 0.861 3.599 -31.064 1.00 74.88 83 GLY A O 1
ATOM 694 N N . ILE A 1 84 ? 2.143 3.458 -29.234 1.00 74.75 84 ILE A N 1
ATOM 695 C CA . ILE A 1 84 ? 2.756 4.782 -29.399 1.00 74.75 84 ILE A CA 1
ATOM 696 C C . ILE A 1 84 ? 3.908 4.696 -30.408 1.00 74.75 84 ILE A C 1
ATOM 698 O O . ILE A 1 84 ? 4.949 4.105 -30.141 1.00 74.75 84 ILE A O 1
ATOM 702 N N . LYS A 1 85 ? 3.729 5.344 -31.566 1.00 63.19 85 LYS A N 1
ATOM 703 C CA . LYS A 1 85 ? 4.651 5.276 -32.719 1.00 63.19 85 LYS A CA 1
ATOM 704 C C . LYS A 1 85 ? 5.976 6.020 -32.525 1.00 63.19 85 LYS A C 1
ATOM 706 O O . LYS A 1 85 ? 6.985 5.634 -33.104 1.00 63.19 85 LYS A O 1
ATOM 711 N N . LYS A 1 86 ? 5.973 7.102 -31.744 1.00 63.62 86 LYS A N 1
ATOM 712 C CA . LYS A 1 86 ? 7.167 7.890 -31.408 1.00 63.62 86 LYS A CA 1
ATOM 713 C C . LYS A 1 86 ? 7.104 8.272 -29.941 1.00 63.62 86 LYS A C 1
ATOM 715 O O . LYS A 1 86 ? 6.195 9.000 -29.543 1.00 63.62 86 LYS A O 1
ATOM 720 N N . ALA A 1 87 ? 8.044 7.779 -29.145 1.00 65.94 87 ALA A N 1
ATOM 721 C CA . ALA A 1 87 ? 8.124 8.086 -27.725 1.00 65.94 87 ALA A CA 1
ATOM 722 C C . ALA A 1 87 ? 9.531 8.563 -27.369 1.00 65.94 87 ALA A C 1
ATOM 724 O O . ALA A 1 87 ? 10.527 7.906 -27.667 1.00 65.94 87 ALA A O 1
ATOM 725 N N . HIS A 1 88 ? 9.605 9.712 -26.705 1.00 68.75 88 HIS A N 1
ATOM 726 C CA . HIS A 1 88 ? 10.843 10.192 -26.114 1.00 68.75 88 HIS A CA 1
ATOM 727 C C . HIS A 1 88 ? 11.007 9.533 -24.743 1.00 68.75 88 HIS A C 1
ATOM 729 O O . HIS A 1 88 ? 10.280 9.859 -23.800 1.00 68.75 88 HIS A O 1
ATOM 735 N N . VAL A 1 89 ? 11.925 8.572 -24.632 1.00 68.12 89 VAL A N 1
ATOM 736 C CA . VAL A 1 89 ? 12.118 7.810 -23.399 1.00 68.12 89 VAL A CA 1
ATOM 737 C C . VAL A 1 89 ? 13.246 8.436 -22.592 1.00 68.12 89 VAL A C 1
ATOM 739 O O . VAL A 1 89 ? 14.399 8.445 -23.016 1.00 68.12 89 VAL A O 1
ATOM 742 N N . ILE A 1 90 ? 12.909 8.923 -21.396 1.00 70.88 90 ILE A N 1
ATOM 743 C CA . ILE A 1 90 ? 13.883 9.401 -20.411 1.00 70.88 90 ILE A CA 1
ATOM 744 C C . ILE A 1 90 ? 13.881 8.425 -19.242 1.00 70.88 90 ILE A C 1
ATOM 746 O O . ILE A 1 90 ? 12.860 8.266 -18.570 1.00 70.88 90 ILE A O 1
ATOM 750 N N . SER A 1 91 ? 15.018 7.778 -18.989 1.00 67.62 91 SER A N 1
ATOM 751 C CA . SER A 1 91 ? 15.200 6.945 -17.803 1.00 67.62 91 SER A CA 1
ATOM 752 C C . SER A 1 91 ? 15.913 7.731 -16.700 1.00 67.62 91 SER A C 1
ATOM 754 O O . SER A 1 91 ? 16.940 8.384 -16.910 1.00 67.62 91 SER A O 1
ATOM 756 N N . TYR A 1 92 ? 15.348 7.671 -15.497 1.00 68.56 92 TYR A N 1
ATOM 757 C CA . TYR A 1 92 ? 15.955 8.205 -14.282 1.00 68.56 92 TYR A CA 1
ATOM 758 C C . TYR A 1 92 ? 16.326 7.031 -13.376 1.00 68.56 92 TYR A C 1
ATOM 760 O O . TYR A 1 92 ? 15.481 6.175 -13.110 1.00 68.56 92 TYR A O 1
ATOM 768 N N . SER A 1 93 ? 17.567 6.994 -12.889 1.00 63.00 93 SER A N 1
ATOM 769 C CA . SER A 1 93 ? 18.011 6.040 -11.870 1.00 63.00 93 SER A CA 1
ATOM 770 C C . SER A 1 93 ? 18.485 6.811 -10.642 1.00 63.00 93 SER A C 1
ATOM 772 O O . SER A 1 93 ? 19.430 7.598 -10.703 1.00 63.00 93 SER A O 1
ATOM 774 N N . GLY A 1 94 ? 17.789 6.643 -9.515 1.00 73.50 94 GLY A N 1
ATOM 775 C CA . GLY A 1 94 ? 18.042 7.424 -8.301 1.00 73.50 94 GLY A CA 1
ATOM 776 C C . GLY A 1 94 ? 17.803 8.923 -8.517 1.00 73.50 94 GLY A C 1
ATOM 777 O O . GLY A 1 94 ? 16.663 9.349 -8.676 1.00 73.50 94 GLY A O 1
ATOM 778 N N . PHE A 1 95 ? 18.879 9.716 -8.521 1.00 70.94 95 PHE A N 1
ATOM 779 C CA . PHE A 1 95 ? 18.847 11.173 -8.731 1.00 70.94 95 PHE A CA 1
ATOM 780 C C . PHE A 1 95 ? 19.513 11.622 -10.042 1.00 70.94 95 PHE A C 1
ATOM 782 O O . PHE A 1 95 ? 19.616 12.822 -10.294 1.00 70.94 95 PHE A O 1
ATOM 789 N N . THR A 1 96 ? 19.979 10.692 -10.881 1.00 49.47 96 THR A N 1
ATOM 790 C CA . THR A 1 96 ? 20.683 11.015 -12.127 1.00 49.47 96 THR A CA 1
ATOM 791 C C . THR A 1 96 ? 19.882 10.572 -13.350 1.00 49.47 96 THR A C 1
ATOM 793 O O . THR A 1 96 ? 19.223 9.529 -13.358 1.00 49.47 96 THR A O 1
ATOM 796 N N . LYS A 1 97 ? 19.920 11.396 -14.404 1.00 60.53 97 LYS A N 1
ATOM 797 C CA . LYS A 1 97 ? 19.428 11.021 -15.736 1.00 60.53 97 LYS A CA 1
ATOM 798 C C . LYS A 1 97 ? 20.400 10.002 -16.313 1.00 60.53 97 LYS A C 1
ATOM 800 O O . LYS A 1 97 ? 21.585 10.305 -16.419 1.00 60.53 97 LYS A O 1
ATOM 805 N N . THR A 1 98 ? 19.922 8.800 -16.612 1.00 61.03 98 THR A N 1
ATOM 806 C CA . THR A 1 98 ? 20.799 7.690 -17.007 1.00 61.03 98 THR A CA 1
ATOM 807 C C . THR A 1 98 ? 20.830 7.524 -18.518 1.00 61.03 98 THR A C 1
ATOM 809 O O . THR A 1 98 ? 21.912 7.402 -19.077 1.00 61.03 98 THR A O 1
ATOM 812 N N . GLU A 1 99 ? 19.681 7.568 -19.197 1.00 58.22 99 GLU A N 1
ATOM 813 C CA . GLU A 1 99 ? 19.627 7.398 -20.653 1.00 58.22 99 GLU A CA 1
ATOM 814 C C . GLU A 1 99 ? 18.479 8.203 -21.272 1.00 58.22 99 GLU A C 1
ATOM 816 O O . GLU A 1 99 ? 17.370 8.258 -20.731 1.00 58.22 99 GLU A O 1
ATOM 821 N N . GLU A 1 100 ? 18.749 8.784 -22.438 1.00 59.06 100 GLU A N 1
ATOM 822 C CA . GLU A 1 100 ? 17.795 9.508 -23.275 1.00 59.06 100 GLU A CA 1
ATOM 823 C C . GLU A 1 100 ? 17.863 8.892 -24.674 1.00 59.06 100 GLU A C 1
ATOM 825 O O . GLU A 1 100 ? 18.921 8.888 -25.304 1.00 59.06 100 GLU A O 1
ATOM 830 N N . TYR A 1 101 ? 16.765 8.290 -25.135 1.00 69.25 101 TYR A N 1
ATOM 831 C CA . TYR A 1 101 ? 16.679 7.760 -26.494 1.00 69.25 101 TYR A CA 1
ATOM 832 C C . TYR A 1 101 ? 15.280 7.956 -27.074 1.00 69.25 101 TYR A C 1
ATOM 834 O O . TYR A 1 101 ? 14.264 7.878 -26.378 1.00 69.25 101 TYR A O 1
ATOM 842 N N . ASN A 1 102 ? 15.244 8.206 -28.381 1.00 62.53 102 ASN A N 1
ATOM 843 C CA . ASN A 1 102 ? 14.010 8.255 -29.148 1.00 62.53 102 ASN A CA 1
ATOM 844 C C . ASN A 1 102 ? 13.649 6.831 -29.562 1.00 62.53 102 ASN A C 1
ATOM 846 O O . ASN A 1 102 ? 14.412 6.174 -30.266 1.00 62.53 102 ASN A O 1
ATOM 850 N N . TYR A 1 103 ? 12.502 6.353 -29.092 1.00 64.38 103 TYR A N 1
ATOM 851 C CA . TYR A 1 103 ? 11.919 5.100 -29.541 1.00 64.38 103 TYR A CA 1
ATOM 852 C C . TYR A 1 103 ? 11.024 5.384 -30.750 1.00 64.38 103 TYR A C 1
ATOM 854 O O . TYR A 1 103 ? 10.039 6.122 -30.640 1.00 64.38 103 TYR A O 1
ATOM 862 N N . GLU A 1 104 ? 11.376 4.810 -31.897 1.00 60.00 104 GLU A N 1
ATOM 863 C CA . GLU A 1 104 ? 10.503 4.705 -33.064 1.00 60.00 104 GLU A CA 1
ATOM 864 C C . GLU A 1 104 ? 9.998 3.259 -33.108 1.00 60.00 104 GLU A C 1
ATOM 866 O O . GLU A 1 104 ? 10.795 2.330 -33.225 1.00 60.00 104 GLU A O 1
ATOM 871 N N . GLY A 1 105 ? 8.693 3.061 -32.912 1.00 54.59 105 GLY A N 1
ATOM 872 C CA . GLY A 1 105 ? 8.097 1.724 -32.948 1.00 54.59 105 GLY A CA 1
ATOM 873 C C . GLY A 1 105 ? 8.085 1.170 -34.372 1.00 54.59 105 GLY A C 1
ATOM 874 O O . GLY A 1 105 ? 7.866 1.925 -35.325 1.00 54.59 105 GLY A O 1
ATOM 875 N N . GLU A 1 106 ? 8.304 -0.138 -34.524 1.00 57.19 106 GLU A N 1
ATOM 876 C CA . GLU A 1 106 ? 8.177 -0.804 -35.822 1.00 57.19 106 GLU A CA 1
ATOM 877 C C . GLU A 1 106 ? 6.756 -0.613 -36.363 1.00 57.19 106 GLU A C 1
ATOM 879 O O . GLU A 1 106 ? 5.752 -0.826 -35.679 1.00 57.19 106 GLU A O 1
ATOM 884 N N . THR A 1 107 ? 6.678 -0.139 -37.604 1.00 42.59 107 THR A N 1
ATOM 885 C CA . THR A 1 107 ? 5.415 -0.024 -38.323 1.00 42.59 107 THR A CA 1
ATOM 886 C C . THR A 1 107 ? 5.048 -1.426 -38.782 1.00 42.59 107 THR A C 1
ATOM 888 O O . THR A 1 107 ? 5.602 -1.907 -39.766 1.00 42.59 107 THR A O 1
ATOM 891 N N . GLU A 1 108 ? 4.112 -2.088 -38.103 1.00 47.28 108 GLU A N 1
ATOM 892 C CA . GLU A 1 108 ? 3.350 -3.141 -38.768 1.00 47.28 108 GLU A CA 1
ATOM 893 C C . GLU A 1 108 ? 2.486 -2.457 -39.835 1.00 47.28 108 GLU A C 1
ATOM 895 O O . GLU A 1 108 ? 1.377 -1.977 -39.584 1.00 47.28 108 GLU A O 1
ATOM 900 N N . GLU A 1 109 ? 3.040 -2.339 -41.043 1.00 39.34 109 GLU A N 1
ATOM 901 C CA . GLU A 1 109 ? 2.234 -2.168 -42.240 1.00 39.34 109 GLU A CA 1
ATOM 902 C C . GLU A 1 109 ? 1.341 -3.402 -42.342 1.00 39.34 109 GLU A C 1
ATOM 904 O O . GLU A 1 109 ? 1.771 -4.492 -42.718 1.00 39.34 109 GLU A O 1
ATOM 909 N N . VAL A 1 110 ? 0.076 -3.226 -41.971 1.00 44.50 110 VAL A N 1
ATOM 910 C CA . VAL A 1 110 ? -0.996 -4.161 -42.283 1.00 44.50 110 VAL A CA 1
ATOM 911 C C . VAL A 1 110 ? -1.084 -4.258 -43.809 1.00 44.50 110 VAL A C 1
ATOM 913 O O . VAL A 1 110 ? -1.817 -3.506 -44.451 1.00 44.50 110 VAL A O 1
ATOM 916 N N . LYS A 1 111 ? -0.334 -5.191 -44.404 1.00 38.44 111 LYS A N 1
ATOM 917 C CA . LYS A 1 111 ? -0.591 -5.713 -45.748 1.00 38.44 111 LYS A CA 1
ATOM 918 C C . LYS A 1 111 ? -1.854 -6.567 -45.691 1.00 38.44 111 LYS A C 1
ATOM 920 O O . LYS A 1 111 ? -1.817 -7.792 -45.705 1.00 38.44 111 LYS A O 1
ATOM 925 N N . ASN A 1 112 ? -2.996 -5.891 -45.637 1.00 39.84 112 ASN A N 1
ATOM 926 C CA . ASN A 1 112 ? -4.228 -6.443 -46.174 1.00 39.84 112 ASN A CA 1
ATOM 927 C C . ASN A 1 112 ? -4.164 -6.307 -47.701 1.00 39.84 112 ASN A C 1
ATOM 929 O O . ASN A 1 112 ? -4.876 -5.487 -48.276 1.00 39.84 112 ASN A O 1
ATOM 933 N N . ASP A 1 113 ? -3.305 -7.100 -48.351 1.00 39.44 113 ASP A N 1
ATOM 934 C CA . ASP A 1 113 ? -3.504 -7.409 -49.766 1.00 39.44 113 ASP A CA 1
ATOM 935 C C . ASP A 1 113 ? -4.676 -8.389 -49.823 1.00 39.44 113 ASP A C 1
ATOM 937 O O . ASP A 1 113 ? -4.568 -9.600 -49.631 1.00 39.44 113 ASP A O 1
ATOM 941 N N . THR A 1 114 ? -5.847 -7.781 -49.968 1.00 39.44 114 THR A N 1
ATOM 942 C CA . THR A 1 114 ? -7.098 -8.405 -50.355 1.00 39.44 114 THR A CA 1
ATOM 943 C C . THR A 1 114 ? -6.877 -9.391 -51.491 1.00 39.44 114 THR A C 1
ATOM 945 O O . THR A 1 114 ? -6.327 -9.039 -52.532 1.00 39.44 114 THR A O 1
ATOM 948 N N . LEU A 1 115 ? -7.392 -10.599 -51.281 1.00 48.41 115 LEU A N 1
ATOM 949 C CA . LEU A 1 115 ? -7.754 -11.556 -52.315 1.00 48.41 115 LEU A CA 1
ATOM 950 C C . LEU A 1 115 ? -8.521 -10.837 -53.437 1.00 48.41 115 LEU A C 1
ATOM 952 O O . LEU A 1 115 ? -9.706 -10.538 -53.286 1.00 48.41 115 LEU A O 1
ATOM 956 N N . VAL A 1 116 ? -7.838 -10.561 -54.542 1.00 45.47 116 VAL A N 1
ATOM 957 C CA . VAL A 1 116 ? -8.438 -10.355 -55.860 1.00 45.47 116 VAL A CA 1
ATOM 958 C C . VAL A 1 116 ? -7.550 -11.089 -56.854 1.00 45.47 116 VAL A C 1
ATOM 960 O O . VAL A 1 116 ? -6.544 -10.549 -57.300 1.00 45.47 116 VAL A O 1
ATOM 963 N N . GLU A 1 117 ? -7.887 -12.354 -57.092 1.00 38.09 117 GLU A N 1
ATOM 964 C CA . GLU A 1 117 ? -8.138 -12.960 -58.410 1.00 38.09 117 GLU A CA 1
ATOM 965 C C . GLU A 1 117 ? -8.720 -14.367 -58.221 1.00 38.09 117 GLU A C 1
ATOM 967 O O . GLU A 1 117 ? -8.198 -15.127 -57.371 1.00 38.09 117 GLU A O 1
#

Sequence (117 aa):
MGLFNFRWFRRFVRRHTTPIPEQVALDWKAKLSLAYMFIAWNAAGVVLYMCFKGKADWPKYYGLKTDEEANKKPAVYFAELLGIKKAHVISYSGFTKTEEYNYEGETEEVKNDTLVE

pLDDT: mean 73.63, std 16.01, range [38.09, 97.06]

Solvent-accessible surface area (backbone atoms only — not comparable to full-atom values): 7405 Å² total; per-residue (Å²): 137,75,96,75,78,53,64,66,56,58,51,52,48,60,73,76,49,77,89,74,56,70,71,61,49,53,54,50,51,53,52,52,52,53,52,48,50,54,53,51,50,50,52,50,50,53,52,50,51,33,44,76,69,69,48,66,57,54,52,56,76,72,65,76,39,54,75,69,64,67,69,46,56,68,70,55,52,52,31,61,76,68,68,46,57,70,41,83,45,75,44,74,55,95,92,43,82,73,49,78,49,78,46,70,51,84,79,81,74,80,79,77,78,69,92,81,131

Radius of gyration: 25.57 Å; Cα contacts (8 Å, |Δi|>4): 55; chains: 1; bounding box: 51×29×82 Å

Mean predicted aligned error: 14.72 Å